Protein AF-A0A2Z7AK29-F1 (afdb_monomer)

Structure (mmCIF, N/CA/C/O backbone):
data_AF-A0A2Z7AK29-F1
#
_entry.id   AF-A0A2Z7AK29-F1
#
loop_
_atom_site.group_PDB
_atom_site.id
_atom_site.type_symbol
_atom_site.label_atom_id
_atom_site.label_alt_id
_atom_site.label_comp_id
_atom_site.label_asym_id
_atom_site.label_entity_id
_atom_site.label_seq_id
_atom_site.pdbx_PDB_ins_code
_atom_site.Cartn_x
_atom_site.Cartn_y
_atom_site.Cartn_z
_atom_site.occupancy
_atom_site.B_iso_or_equiv
_atom_site.auth_seq_id
_atom_site.auth_comp_id
_atom_site.auth_asym_id
_atom_site.auth_atom_id
_atom_site.pdbx_PDB_model_num
ATOM 1 N N . MET A 1 1 ? 23.022 10.571 -33.541 1.00 49.31 1 MET A N 1
ATOM 2 C CA . MET A 1 1 ? 22.074 11.156 -32.563 1.00 49.31 1 MET A CA 1
ATOM 3 C C . MET A 1 1 ? 21.050 10.085 -32.214 1.00 49.31 1 MET A C 1
ATOM 5 O O . MET A 1 1 ? 20.318 9.684 -33.104 1.00 49.31 1 MET A O 1
ATOM 9 N N . SER A 1 2 ? 21.054 9.554 -30.987 1.00 67.62 2 SER A N 1
ATOM 10 C CA . SER A 1 2 ? 20.175 8.434 -30.602 1.00 67.62 2 SER A CA 1
ATOM 11 C C . SER A 1 2 ? 18.800 8.924 -30.128 1.00 67.62 2 SER A C 1
ATOM 13 O O . SER A 1 2 ? 18.728 9.858 -29.329 1.00 67.62 2 SER A O 1
ATOM 15 N N . LEU A 1 3 ? 17.727 8.274 -30.596 1.00 61.44 3 LEU A N 1
ATOM 16 C CA . LEU A 1 3 ? 16.334 8.448 -30.140 1.00 61.44 3 LEU A CA 1
ATOM 17 C C . LEU A 1 3 ? 16.135 8.074 -28.659 1.00 61.44 3 LEU A C 1
ATOM 19 O O . LEU A 1 3 ? 15.159 8.495 -28.044 1.00 61.44 3 LEU A O 1
ATOM 23 N N . LEU A 1 4 ? 17.093 7.355 -28.065 1.00 58.56 4 LEU A N 1
ATOM 24 C CA . LEU A 1 4 ? 17.068 6.908 -26.669 1.00 58.56 4 LEU A CA 1
ATOM 25 C C . LEU A 1 4 ? 17.066 8.065 -25.651 1.00 58.56 4 LEU A C 1
ATOM 27 O O . LEU A 1 4 ? 16.680 7.868 -24.508 1.00 58.56 4 LEU A O 1
ATOM 31 N N . LYS A 1 5 ? 17.462 9.281 -26.062 1.00 64.69 5 LYS A N 1
ATOM 32 C CA . LYS A 1 5 ? 17.405 10.489 -25.216 1.00 64.69 5 LYS A CA 1
ATOM 33 C C . LYS A 1 5 ? 16.007 11.115 -25.110 1.00 64.69 5 LYS A C 1
ATOM 35 O O . LYS A 1 5 ? 15.801 11.990 -24.280 1.00 64.69 5 LYS A O 1
ATOM 40 N N . PHE A 1 6 ? 15.091 10.726 -25.999 1.00 61.69 6 PHE A N 1
ATOM 41 C CA . PHE A 1 6 ? 13.717 11.240 -26.061 1.00 61.69 6 PHE A CA 1
ATOM 42 C C . PHE A 1 6 ? 12.681 10.219 -25.595 1.00 61.69 6 PHE A C 1
ATOM 44 O O . PHE A 1 6 ? 11.552 10.594 -25.300 1.00 61.69 6 PHE A O 1
ATOM 51 N N . ALA A 1 7 ? 13.063 8.945 -25.517 1.00 60.56 7 ALA A N 1
ATOM 52 C CA . ALA A 1 7 ? 12.300 7.929 -24.820 1.00 60.56 7 ALA A CA 1
ATOM 53 C C . ALA A 1 7 ? 12.860 7.839 -23.391 1.00 60.56 7 ALA A C 1
ATOM 55 O O . ALA A 1 7 ? 13.847 7.121 -23.190 1.00 60.56 7 ALA A O 1
ATOM 56 N N . PRO A 1 8 ? 12.294 8.561 -22.393 1.00 61.53 8 PRO A N 1
ATOM 57 C CA . PRO A 1 8 ? 12.553 8.194 -21.006 1.00 61.53 8 PRO A CA 1
ATOM 58 C C . PRO A 1 8 ? 12.260 6.703 -20.904 1.00 61.53 8 PRO A C 1
ATOM 60 O O . PRO A 1 8 ? 11.335 6.220 -21.555 1.00 61.53 8 PRO A O 1
ATOM 63 N N . HIS A 1 9 ? 13.105 5.971 -20.194 1.00 58.22 9 HIS A N 1
ATOM 64 C CA . HIS A 1 9 ? 13.073 4.517 -20.121 1.00 58.22 9 HIS A CA 1
ATOM 65 C C . HIS A 1 9 ? 11.764 4.046 -19.458 1.00 58.22 9 HIS A C 1
ATOM 67 O O . HIS A 1 9 ? 11.741 3.656 -18.301 1.00 58.22 9 HIS A O 1
ATOM 73 N N . VAL A 1 10 ? 10.644 4.118 -20.174 1.00 58.97 10 VAL A N 1
ATOM 74 C CA . VAL A 1 10 ? 9.319 3.682 -19.735 1.00 58.97 10 VAL A CA 1
ATOM 75 C C . VAL A 1 10 ? 9.107 2.285 -20.299 1.00 58.97 10 VAL A C 1
ATOM 77 O O . VAL A 1 10 ? 8.198 1.993 -21.063 1.00 58.97 10 VAL A O 1
ATOM 80 N N . ALA A 1 11 ? 10.027 1.406 -19.930 1.00 60.41 11 ALA A N 1
ATOM 81 C CA . ALA A 1 11 ? 9.681 0.034 -19.623 1.00 60.41 11 ALA A CA 1
ATOM 82 C C . ALA A 1 11 ? 9.907 -0.081 -18.113 1.00 60.41 11 ALA A C 1
ATOM 84 O O . ALA A 1 11 ? 10.896 -0.653 -17.665 1.00 60.41 11 ALA A O 1
ATOM 85 N N . ILE A 1 12 ? 9.065 0.603 -17.329 1.00 69.62 12 ILE A N 1
ATOM 86 C CA . ILE A 1 12 ? 9.054 0.396 -15.883 1.00 69.62 12 ILE A CA 1
ATOM 87 C C . ILE A 1 12 ? 8.556 -1.036 -15.703 1.00 69.62 12 ILE A C 1
ATOM 89 O O . ILE A 1 12 ? 7.441 -1.356 -16.112 1.00 69.62 12 ILE A O 1
ATOM 93 N N . SER A 1 13 ? 9.417 -1.907 -15.178 1.00 84.44 13 SER A N 1
ATOM 94 C CA . SER A 1 13 ? 9.027 -3.268 -14.821 1.00 84.44 13 SER A CA 1
ATOM 95 C C . SER A 1 13 ? 7.852 -3.221 -13.854 1.00 84.44 13 SER A C 1
ATOM 97 O O . SER A 1 13 ? 7.754 -2.310 -13.034 1.00 84.44 13 SER A O 1
ATOM 99 N N . ASP A 1 14 ? 6.984 -4.222 -13.918 1.00 86.69 14 ASP A N 1
ATOM 100 C CA . ASP A 1 14 ? 5.768 -4.245 -13.108 1.00 86.69 14 ASP A CA 1
ATOM 101 C C . ASP A 1 14 ? 6.065 -4.174 -11.593 1.00 86.69 14 ASP A C 1
ATOM 103 O O . ASP A 1 14 ? 5.355 -3.481 -10.868 1.00 86.69 14 ASP A O 1
ATOM 107 N N . GLU A 1 15 ? 7.189 -4.752 -11.145 1.00 87.06 15 GLU A N 1
ATOM 108 C CA . GLU A 1 15 ? 7.740 -4.574 -9.789 1.00 87.06 15 GLU A CA 1
ATOM 109 C C . GLU A 1 15 ? 8.054 -3.109 -9.465 1.00 87.06 15 GLU A C 1
ATOM 111 O O . GLU A 1 15 ? 7.585 -2.580 -8.466 1.00 87.06 15 GLU A O 1
ATOM 116 N N . ALA A 1 16 ? 8.808 -2.415 -10.322 1.00 87.69 16 ALA A N 1
ATOM 117 C CA . ALA A 1 16 ? 9.168 -1.015 -10.093 1.00 87.69 16 ALA A CA 1
ATOM 118 C C . ALA A 1 16 ? 7.932 -0.096 -10.109 1.00 87.69 16 ALA A C 1
ATOM 120 O O . ALA A 1 16 ? 7.871 0.888 -9.370 1.00 87.69 16 ALA A O 1
ATOM 121 N N . GLN A 1 17 ? 6.923 -0.436 -10.918 1.00 89.19 17 GLN A N 1
ATOM 122 C CA . GLN A 1 17 ? 5.639 0.259 -10.933 1.00 89.19 17 GLN A CA 1
ATOM 123 C C . GLN A 1 17 ? 4.838 -0.017 -9.652 1.00 89.19 17 GLN A C 1
ATOM 125 O O . GLN A 1 17 ? 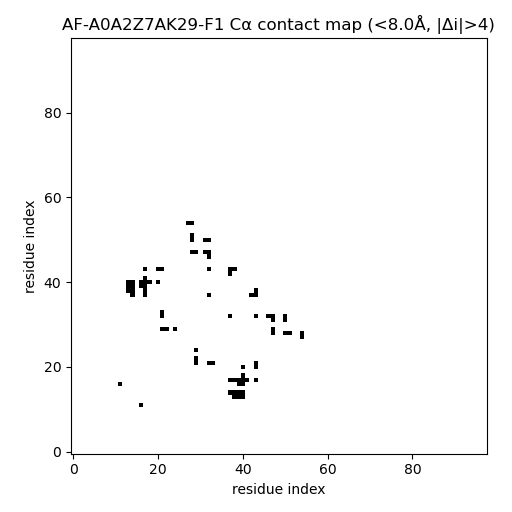4.223 0.902 -9.106 1.00 89.19 17 GLN A O 1
ATOM 130 N N . ALA A 1 18 ? 4.856 -1.256 -9.154 1.00 91.19 18 ALA A N 1
ATOM 131 C CA . ALA A 1 18 ? 4.252 -1.625 -7.879 1.00 91.19 18 ALA A CA 1
ATOM 132 C C . ALA A 1 18 ? 4.909 -0.864 -6.724 1.00 91.19 18 ALA A C 1
ATOM 134 O O . ALA A 1 18 ? 4.204 -0.240 -5.935 1.00 91.19 18 ALA A O 1
ATOM 135 N N . ASP A 1 19 ? 6.240 -0.835 -6.674 1.00 90.56 19 ASP A N 1
ATOM 136 C CA . ASP A 1 19 ? 7.010 -0.103 -5.671 1.00 90.56 19 ASP A CA 1
ATOM 137 C C . ASP A 1 19 ? 6.669 1.389 -5.686 1.00 90.56 19 ASP A C 1
ATOM 139 O O . ASP A 1 19 ? 6.341 1.971 -4.651 1.00 90.56 19 ASP A O 1
ATOM 143 N N . GLN A 1 20 ? 6.672 2.025 -6.860 1.00 90.62 20 GLN A N 1
ATOM 144 C CA . GLN A 1 20 ? 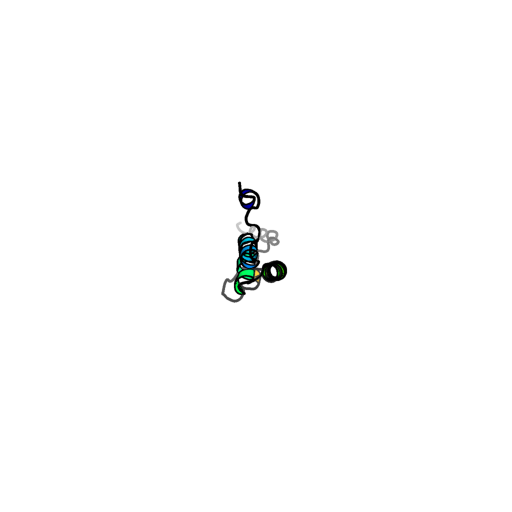6.325 3.442 -6.973 1.00 90.62 20 GLN A CA 1
ATOM 145 C C . GLN A 1 20 ? 4.887 3.721 -6.514 1.00 90.62 20 GLN A C 1
ATOM 147 O O . GLN A 1 20 ? 4.645 4.704 -5.812 1.00 90.62 20 GLN A O 1
ATOM 152 N N . PHE A 1 21 ? 3.940 2.856 -6.884 1.00 92.69 21 PHE A N 1
ATOM 153 C CA . PHE A 1 21 ? 2.551 2.961 -6.447 1.00 92.69 21 PHE A CA 1
ATOM 154 C C . PHE A 1 21 ? 2.431 2.853 -4.928 1.00 92.69 21 PHE A C 1
ATOM 156 O O . PHE A 1 21 ? 1.810 3.709 -4.303 1.00 92.69 21 PHE A O 1
ATOM 163 N N . ILE A 1 22 ? 3.057 1.835 -4.338 1.00 92.75 22 ILE A N 1
ATOM 164 C CA . ILE A 1 22 ? 3.016 1.563 -2.901 1.00 92.75 22 ILE A CA 1
ATOM 165 C C . ILE A 1 22 ? 3.610 2.731 -2.125 1.00 92.75 22 ILE A C 1
ATOM 167 O O . ILE A 1 22 ? 2.971 3.208 -1.194 1.00 92.75 22 ILE A O 1
ATOM 171 N N . ASN A 1 23 ? 4.766 3.250 -2.544 1.00 92.44 23 ASN A N 1
ATOM 172 C CA . ASN A 1 23 ? 5.412 4.405 -1.913 1.00 92.44 23 ASN A CA 1
ATOM 173 C C 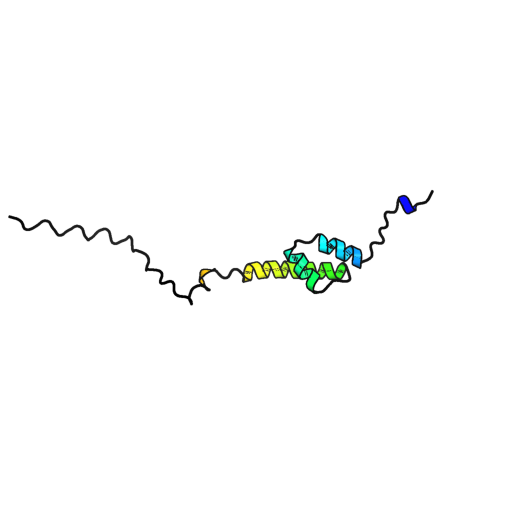. ASN A 1 23 ? 4.567 5.693 -1.982 1.00 92.44 23 ASN A C 1
ATOM 175 O O . ASN A 1 23 ? 4.775 6.602 -1.181 1.00 92.44 23 ASN A O 1
ATOM 179 N N . GLY A 1 24 ? 3.608 5.777 -2.911 1.00 92.75 24 GLY A N 1
ATOM 180 C CA . GLY A 1 24 ? 2.643 6.876 -3.007 1.00 92.75 24 GLY A CA 1
ATOM 181 C C . GLY A 1 24 ? 1.375 6.701 -2.161 1.00 92.75 24 GLY A C 1
ATOM 182 O O . GLY A 1 24 ? 0.555 7.619 -2.110 1.00 92.75 24 GLY A O 1
ATOM 183 N N . LEU A 1 25 ? 1.174 5.547 -1.515 1.00 92.25 25 LEU A N 1
ATOM 184 C CA . LEU A 1 25 ? 0.000 5.295 -0.676 1.00 92.25 25 LEU A CA 1
ATOM 185 C C . LEU A 1 25 ? 0.106 6.000 0.681 1.00 92.25 25 LEU A C 1
ATOM 187 O O . LEU A 1 25 ? 1.185 6.237 1.217 1.00 92.25 25 LEU A O 1
ATOM 191 N N . ASN A 1 26 ? -1.052 6.269 1.287 1.00 91.56 26 ASN A N 1
ATOM 192 C CA . ASN A 1 26 ? -1.128 6.682 2.687 1.00 91.56 26 ASN A CA 1
ATOM 193 C C . ASN A 1 26 ? -0.425 5.638 3.592 1.00 91.56 26 ASN A C 1
ATOM 195 O O . ASN A 1 26 ? -0.638 4.447 3.366 1.00 91.56 26 ASN A O 1
ATOM 199 N N . PRO A 1 27 ? 0.341 6.034 4.629 1.00 91.00 27 PRO A N 1
ATOM 200 C CA . PRO A 1 27 ? 1.080 5.119 5.513 1.00 91.00 27 PRO A CA 1
ATOM 201 C C . PRO A 1 27 ? 0.244 3.984 6.134 1.00 91.00 27 PRO A C 1
ATOM 203 O O . PRO A 1 27 ? 0.730 2.851 6.242 1.00 91.00 27 PRO A O 1
ATOM 206 N N . ASP A 1 28 ? -1.018 4.248 6.495 1.00 89.62 28 ASP A N 1
ATOM 207 C CA . ASP A 1 28 ? -1.918 3.224 7.049 1.00 89.62 28 ASP A CA 1
ATOM 208 C C . ASP A 1 28 ? -2.208 2.125 6.004 1.00 89.62 28 ASP A C 1
ATOM 210 O O . ASP A 1 28 ? -2.189 0.930 6.302 1.00 89.62 28 ASP A O 1
ATOM 214 N N . VAL A 1 29 ? -2.422 2.520 4.745 1.00 91.94 29 VAL A N 1
ATOM 215 C CA . VAL A 1 29 ? -2.704 1.607 3.625 1.00 91.94 29 VAL A CA 1
ATOM 216 C C . VAL A 1 29 ? -1.415 0.970 3.098 1.00 91.94 29 VAL A C 1
ATOM 218 O O . VAL A 1 29 ? -1.402 -0.222 2.800 1.00 91.94 29 VAL A O 1
ATOM 221 N N . PHE A 1 30 ? -0.312 1.722 3.053 1.00 92.44 30 PHE A N 1
ATOM 222 C CA . PHE A 1 30 ? 1.032 1.251 2.712 1.00 92.44 30 PHE A CA 1
ATOM 223 C C . PHE A 1 30 ? 1.406 0.028 3.546 1.00 92.44 30 PHE A C 1
ATOM 225 O O . PHE A 1 30 ? 1.807 -0.997 2.996 1.00 92.44 30 PHE A O 1
ATOM 232 N N . THR A 1 31 ? 1.238 0.106 4.867 1.00 91.38 31 THR A N 1
ATOM 233 C CA . THR A 1 31 ? 1.626 -0.973 5.787 1.00 91.38 31 THR A CA 1
ATOM 234 C C . THR A 1 31 ? 0.832 -2.247 5.504 1.00 91.38 31 THR A C 1
ATOM 236 O O . THR A 1 31 ? 1.396 -3.343 5.446 1.00 91.38 31 THR A O 1
ATOM 239 N N . LEU A 1 32 ? -0.469 -2.093 5.247 1.00 90.44 32 LEU A N 1
ATOM 240 C CA . LEU A 1 32 ? -1.374 -3.193 4.923 1.00 90.44 32 LEU A CA 1
ATOM 241 C C . LEU A 1 32 ? -1.055 -3.824 3.565 1.00 90.44 32 LEU A C 1
ATOM 243 O O . LEU A 1 32 ? -1.087 -5.047 3.432 1.00 90.44 32 LEU A O 1
ATOM 247 N N . VAL A 1 33 ? -0.717 -3.021 2.555 1.00 92.81 33 VAL A N 1
ATOM 248 C CA . VAL A 1 33 ? -0.367 -3.510 1.213 1.00 92.81 33 VAL A CA 1
ATOM 249 C C . VAL A 1 33 ? 1.021 -4.155 1.189 1.00 92.81 33 VAL A C 1
ATOM 251 O O . VAL A 1 33 ? 1.190 -5.157 0.494 1.00 92.81 33 VAL A O 1
ATOM 254 N N . ASN A 1 34 ? 1.971 -3.700 2.010 1.00 88.50 34 ASN A N 1
ATOM 255 C CA . ASN A 1 34 ? 3.325 -4.263 2.082 1.00 88.50 34 ASN A CA 1
ATOM 256 C C . ASN A 1 34 ? 3.425 -5.612 2.799 1.00 88.50 34 ASN A C 1
ATOM 258 O O . ASN A 1 34 ? 4.350 -6.374 2.528 1.00 88.50 34 ASN A O 1
ATOM 262 N N . THR A 1 35 ? 2.477 -5.962 3.675 1.00 85.00 35 THR A N 1
ATOM 263 C CA . THR A 1 35 ? 2.559 -7.203 4.478 1.00 85.00 35 THR A CA 1
ATOM 264 C C . THR A 1 35 ? 2.652 -8.486 3.635 1.00 85.00 35 THR A C 1
ATOM 266 O O . THR A 1 35 ? 3.087 -9.520 4.120 1.00 85.00 35 THR A O 1
ATOM 269 N N . GLY A 1 36 ? 2.218 -8.436 2.378 1.00 78.62 36 GLY A N 1
ATOM 270 C CA . GLY A 1 36 ? 2.215 -9.546 1.428 1.00 78.62 36 GLY A CA 1
ATOM 271 C C . GLY A 1 36 ? 3.118 -9.311 0.223 1.00 78.62 36 GLY A C 1
ATOM 272 O O . GLY A 1 36 ? 2.886 -9.975 -0.778 1.00 78.62 36 GLY A O 1
ATOM 273 N N . ARG A 1 37 ? 4.058 -8.351 0.323 1.00 83.56 37 ARG A N 1
ATOM 274 C CA . ARG A 1 37 ? 5.100 -8.002 -0.663 1.00 83.56 37 ARG A CA 1
ATO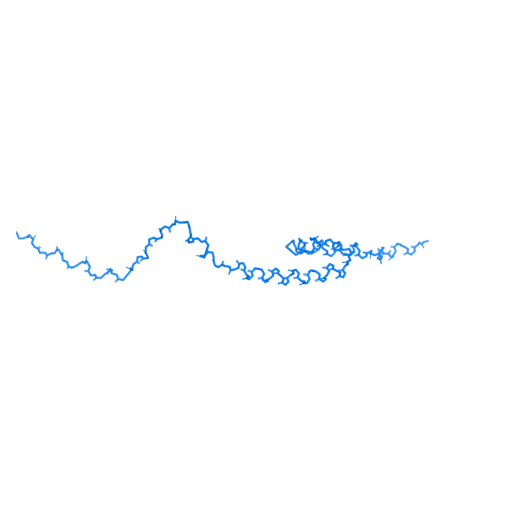M 275 C C . ARG A 1 37 ? 4.647 -8.195 -2.114 1.00 83.56 37 ARG A C 1
ATOM 277 O O . ARG A 1 37 ? 4.962 -9.212 -2.716 1.00 83.56 37 ARG A O 1
ATOM 284 N N . PRO A 1 38 ? 3.848 -7.268 -2.653 1.00 86.31 38 PRO A N 1
ATOM 285 C CA . PRO A 1 38 ? 3.302 -7.443 -3.984 1.00 86.31 38 PRO A CA 1
ATOM 286 C C . PRO A 1 38 ? 4.388 -7.346 -5.063 1.00 86.31 38 PRO A C 1
ATOM 288 O O . PRO A 1 38 ? 4.997 -6.297 -5.231 1.00 86.31 38 PRO A O 1
ATOM 291 N N . ASP A 1 39 ? 4.564 -8.421 -5.829 1.00 88.25 39 ASP A N 1
ATOM 292 C CA . ASP A 1 39 ? 5.528 -8.478 -6.941 1.00 88.25 39 ASP A CA 1
ATOM 293 C C . ASP A 1 39 ? 5.003 -7.791 -8.216 1.00 88.25 39 ASP A C 1
ATOM 295 O O . ASP A 1 39 ? 5.730 -7.613 -9.188 1.00 88.25 39 ASP A O 1
ATOM 299 N N . THR A 1 40 ? 3.711 -7.434 -8.239 1.00 90.81 40 THR A N 1
ATOM 300 C CA . THR A 1 40 ? 3.058 -6.828 -9.404 1.00 90.81 40 THR A CA 1
ATOM 301 C C . THR A 1 40 ? 2.175 -5.639 -9.050 1.00 90.81 40 THR A C 1
ATOM 303 O O . THR A 1 40 ? 1.531 -5.607 -7.994 1.00 90.81 40 THR A O 1
ATOM 306 N N . PHE A 1 41 ? 2.075 -4.672 -9.963 1.00 90.69 41 PHE A N 1
ATOM 307 C CA . PHE A 1 41 ? 1.252 -3.478 -9.798 1.00 90.69 41 PHE A CA 1
ATOM 308 C C . PHE A 1 41 ? -0.228 -3.842 -9.678 1.00 90.69 41 PHE A C 1
ATOM 310 O O . PHE A 1 41 ? -0.927 -3.332 -8.803 1.00 90.69 41 PHE A O 1
ATOM 317 N N . ALA A 1 42 ? -0.716 -4.764 -10.512 1.00 92.75 42 ALA A N 1
ATOM 318 C CA . ALA A 1 42 ? -2.108 -5.211 -10.463 1.00 92.75 42 ALA A CA 1
ATOM 319 C C . ALA A 1 42 ? -2.461 -5.842 -9.106 1.00 92.75 42 ALA A C 1
ATOM 321 O O . ALA A 1 42 ? -3.541 -5.598 -8.556 1.00 92.75 42 ALA A O 1
ATOM 322 N N . TYR A 1 43 ? -1.539 -6.623 -8.542 1.00 92.00 43 TYR A N 1
ATOM 323 C CA . TYR A 1 43 ? -1.719 -7.227 -7.230 1.00 92.00 43 TYR A CA 1
ATOM 324 C C . TYR A 1 43 ? -1.664 -6.178 -6.110 1.00 92.00 43 TYR A C 1
ATOM 326 O O . TYR A 1 43 ? -2.556 -6.163 -5.257 1.00 92.00 43 TYR A O 1
ATOM 334 N N . ALA A 1 44 ? -0.705 -5.244 -6.153 1.00 93.31 44 ALA A N 1
ATOM 335 C CA . ALA A 1 44 ? -0.634 -4.115 -5.223 1.00 93.31 44 ALA A CA 1
ATOM 336 C C . ALA A 1 44 ? -1.922 -3.272 -5.248 1.00 93.31 44 ALA A C 1
ATOM 338 O O . ALA A 1 44 ? -2.475 -2.953 -4.195 1.00 93.31 44 ALA A O 1
ATOM 339 N N . LEU A 1 45 ? -2.450 -2.978 -6.441 1.00 93.81 45 LEU A N 1
ATOM 340 C CA . LEU A 1 45 ? -3.675 -2.203 -6.635 1.00 93.81 45 LEU A CA 1
ATOM 341 C C . LEU A 1 45 ? -4.907 -2.921 -6.071 1.00 93.81 45 LEU A C 1
ATOM 343 O O . LEU A 1 45 ? -5.702 -2.318 -5.348 1.00 93.81 45 LEU A O 1
ATOM 347 N N . ASN A 1 46 ? -5.076 -4.213 -6.369 1.00 93.38 46 ASN A N 1
ATOM 348 C CA . ASN A 1 46 ? -6.199 -4.988 -5.839 1.00 93.38 46 ASN A CA 1
ATOM 349 C C . ASN A 1 46 ? -6.155 -5.049 -4.303 1.00 93.38 46 ASN A C 1
ATOM 351 O O . ASN A 1 46 ? -7.168 -4.866 -3.624 1.00 93.38 46 ASN A O 1
ATOM 355 N N . ARG A 1 47 ? -4.954 -5.228 -3.747 1.00 92.19 47 ARG A N 1
ATOM 356 C CA . ARG A 1 47 ? -4.738 -5.264 -2.302 1.00 92.19 47 ARG A CA 1
ATOM 357 C C . ARG A 1 47 ? -5.007 -3.912 -1.647 1.00 92.19 47 ARG A C 1
ATOM 359 O O . ARG A 1 47 ? -5.655 -3.883 -0.606 1.00 92.19 47 ARG A O 1
ATOM 366 N N . ALA A 1 48 ? -4.592 -2.810 -2.272 1.00 93.75 48 ALA A N 1
ATOM 367 C CA . ALA A 1 48 ? -4.867 -1.456 -1.793 1.00 93.75 48 ALA A CA 1
ATOM 368 C C . ALA A 1 48 ? -6.373 -1.185 -1.686 1.00 93.75 48 ALA A C 1
ATOM 370 O O . ALA A 1 48 ? -6.838 -0.717 -0.648 1.00 93.75 48 ALA A O 1
ATOM 371 N N . LYS A 1 49 ? -7.154 -1.584 -2.700 1.00 91.88 49 LYS A N 1
ATOM 372 C CA . LYS A 1 49 ? -8.622 -1.466 -2.673 1.00 91.88 49 LYS A CA 1
ATOM 373 C C . LYS A 1 49 ? -9.249 -2.227 -1.501 1.00 91.88 49 LYS A C 1
ATOM 375 O O . LYS A 1 49 ? -10.164 -1.723 -0.852 1.00 91.88 49 LYS A O 1
ATOM 380 N N . GLY A 1 50 ? -8.770 -3.442 -1.231 1.00 89.94 50 GLY A N 1
ATOM 381 C CA . GLY A 1 50 ? -9.227 -4.236 -0.088 1.00 89.94 50 GLY A CA 1
ATOM 382 C C . GLY A 1 50 ? -8.806 -3.639 1.258 1.00 89.94 50 GLY A C 1
ATOM 383 O O . GLY A 1 50 ? -9.608 -3.592 2.190 1.00 89.94 50 GLY A O 1
ATOM 384 N N . ALA A 1 51 ? -7.569 -3.146 1.349 1.00 91.19 51 ALA A N 1
ATOM 385 C CA . ALA A 1 51 ? -7.000 -2.558 2.556 1.00 91.19 51 ALA A CA 1
ATOM 386 C C . ALA A 1 51 ? -7.718 -1.267 2.971 1.00 91.19 51 ALA A C 1
ATOM 388 O O . ALA A 1 51 ? -8.053 -1.121 4.143 1.00 91.19 51 ALA A O 1
ATOM 389 N N . GLU A 1 52 ? -8.027 -0.369 2.032 1.00 89.56 52 GLU A N 1
ATOM 390 C CA . GLU A 1 52 ? -8.791 0.852 2.327 1.00 89.56 52 GLU A CA 1
ATOM 391 C C . GLU A 1 52 ? -10.190 0.533 2.866 1.00 89.56 52 GLU A C 1
ATOM 393 O O . GLU A 1 52 ? -10.607 1.055 3.903 1.00 89.56 52 GLU A O 1
ATOM 398 N N . ALA A 1 53 ? -10.906 -0.384 2.207 1.00 86.75 53 ALA A N 1
ATOM 399 C CA . ALA A 1 53 ? -12.224 -0.817 2.658 1.00 86.75 53 ALA A CA 1
ATOM 400 C C . ALA A 1 53 ? -12.168 -1.463 4.055 1.00 86.75 53 ALA A C 1
ATOM 402 O O . ALA A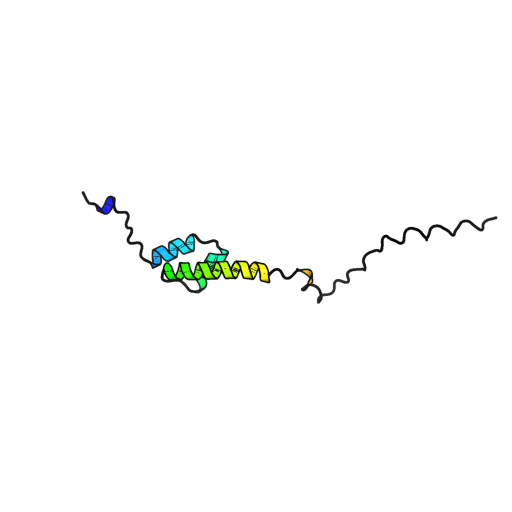 1 53 ? -13.061 -1.241 4.880 1.00 86.75 53 ALA A O 1
ATOM 403 N N . GLY A 1 54 ? -11.112 -2.234 4.334 1.00 85.25 54 GLY A N 1
ATOM 404 C CA . GLY A 1 54 ? -10.834 -2.820 5.643 1.00 85.25 54 GLY A CA 1
ATOM 405 C C . GLY A 1 54 ? -10.544 -1.767 6.712 1.00 85.25 54 GLY A C 1
ATOM 406 O O . GLY A 1 54 ? -11.133 -1.824 7.787 1.00 85.25 54 GLY A O 1
ATOM 407 N N . LEU A 1 55 ? -9.721 -0.764 6.404 1.00 86.56 55 LEU A N 1
ATOM 408 C CA . LEU A 1 55 ? -9.356 0.317 7.319 1.00 86.56 55 LEU A CA 1
ATOM 409 C C . LEU A 1 55 ? -10.567 1.184 7.690 1.00 86.56 55 LEU A C 1
ATOM 411 O O . LEU A 1 55 ? -10.764 1.508 8.859 1.00 86.56 55 LEU A O 1
ATOM 415 N N . LEU A 1 56 ? -11.422 1.525 6.722 1.00 83.50 56 LEU A N 1
ATOM 416 C CA . LEU A 1 56 ? -12.651 2.286 6.976 1.00 83.50 56 LEU A CA 1
ATOM 417 C C . LEU A 1 56 ? -13.639 1.503 7.847 1.00 83.50 56 LEU A C 1
ATOM 419 O O . LEU A 1 56 ? -14.290 2.073 8.727 1.00 83.50 56 LEU A O 1
ATOM 423 N N . ARG A 1 57 ? -13.744 0.188 7.619 1.00 83.62 57 ARG A N 1
ATOM 424 C CA . ARG A 1 57 ? -14.537 -0.711 8.466 1.00 83.62 57 ARG A CA 1
ATOM 425 C C . ARG A 1 57 ? -13.933 -0.838 9.858 1.00 83.62 57 ARG A C 1
ATOM 427 O O . ARG A 1 57 ? -14.686 -0.772 10.821 1.00 83.62 57 ARG A O 1
ATOM 434 N N . GLN A 1 58 ? -12.611 -0.946 9.967 1.00 80.50 58 GLN A N 1
ATOM 435 C CA . GLN A 1 58 ? -11.906 -1.020 11.240 1.00 80.50 58 GLN A CA 1
ATOM 436 C C . GLN A 1 58 ? -12.069 0.269 12.035 1.00 80.50 58 GLN A C 1
ATOM 438 O O . GLN A 1 58 ? -12.447 0.201 13.191 1.00 80.50 58 GLN A O 1
ATOM 443 N N . ARG A 1 59 ? -11.879 1.453 11.442 1.00 75.25 59 ARG A N 1
ATOM 444 C CA . ARG A 1 59 ? -12.121 2.722 12.152 1.00 75.25 59 ARG A CA 1
ATOM 445 C C . ARG A 1 59 ? -13.557 2.829 12.668 1.00 75.25 59 ARG A C 1
ATOM 447 O O . ARG A 1 59 ? -13.776 3.395 13.731 1.00 75.25 59 ARG A O 1
ATOM 454 N N . ARG A 1 60 ? -14.526 2.240 11.961 1.00 66.94 60 ARG A N 1
ATOM 455 C CA . ARG A 1 60 ? -15.914 2.122 12.435 1.00 66.94 60 ARG A CA 1
ATOM 456 C C . ARG A 1 60 ? -16.120 1.035 13.490 1.00 66.94 60 ARG A C 1
ATOM 458 O O . ARG A 1 60 ? -16.927 1.243 14.382 1.00 66.94 60 ARG A O 1
ATOM 465 N N . SER A 1 61 ? -15.401 -0.085 13.435 1.00 63.69 61 SER A N 1
ATOM 466 C CA . SER A 1 61 ? -15.489 -1.150 14.447 1.00 63.69 61 SER A CA 1
ATOM 467 C C . SER A 1 61 ? -14.690 -0.845 15.716 1.00 63.69 61 SER A C 1
ATOM 469 O O . SER A 1 61 ? -14.977 -1.387 16.774 1.00 63.69 61 SER A O 1
ATOM 471 N N . GLN A 1 62 ? -13.669 0.001 15.605 1.00 61.12 62 GLN A N 1
ATOM 472 C CA . GLN A 1 62 ? -12.829 0.490 16.695 1.00 61.12 62 GLN A CA 1
ATOM 473 C C . GLN A 1 62 ? -13.489 1.666 17.421 1.00 61.12 62 GLN A C 1
ATOM 475 O O . GLN A 1 62 ? -13.035 2.056 18.492 1.00 61.12 62 GLN A O 1
ATOM 480 N N . PHE A 1 63 ? -14.615 2.158 16.891 1.00 52.69 63 PHE A N 1
ATOM 481 C CA . PHE A 1 63 ? -15.594 2.961 17.614 1.00 52.69 63 PHE A CA 1
ATOM 482 C C . PHE A 1 63 ? -16.381 2.076 18.599 1.00 52.69 63 PHE A C 1
ATOM 484 O O . PHE A 1 63 ? -17.599 1.941 18.539 1.00 52.69 63 PHE A O 1
ATOM 491 N N . VAL A 1 64 ? -15.656 1.432 19.512 1.00 57.44 64 VAL A N 1
ATOM 492 C CA . VAL A 1 64 ? -16.198 1.087 20.822 1.00 57.44 64 VAL A CA 1
ATOM 493 C C . VAL A 1 64 ? -16.186 2.403 21.598 1.00 57.44 64 VAL A C 1
ATOM 495 O O . VAL A 1 64 ? -15.117 3.014 21.681 1.00 57.44 64 VAL A O 1
ATOM 498 N N . PRO A 1 65 ? -17.324 2.888 22.132 1.00 49.25 65 PRO A N 1
ATOM 499 C CA . PRO A 1 65 ? -17.292 4.010 23.056 1.00 49.25 65 PRO A CA 1
ATOM 500 C C . PRO A 1 65 ? -16.275 3.676 24.155 1.00 49.25 65 PRO A C 1
ATOM 502 O O . PRO A 1 65 ? -16.357 2.578 24.719 1.00 49.25 65 PRO A O 1
ATOM 505 N N . PRO A 1 66 ? -15.307 4.558 24.458 1.00 53.41 66 PRO A N 1
ATOM 506 C CA . PRO A 1 66 ? -14.316 4.307 25.505 1.00 53.41 66 PRO A CA 1
ATOM 507 C C . PRO A 1 66 ? -14.946 3.990 26.879 1.00 53.41 66 PRO A C 1
ATOM 509 O O . PRO A 1 66 ? -14.273 3.424 27.734 1.00 53.41 66 PRO A O 1
ATOM 512 N N . ASP A 1 67 ? -16.246 4.233 27.059 1.00 50.62 67 ASP A N 1
ATOM 513 C CA . ASP A 1 67 ? -17.029 3.866 28.243 1.00 50.62 67 ASP A CA 1
ATOM 514 C C . ASP A 1 67 ? -17.235 2.361 28.495 1.00 50.62 67 ASP A C 1
ATOM 516 O O . ASP A 1 67 ? -17.630 1.989 29.594 1.00 50.62 67 ASP A O 1
ATOM 520 N N . ALA A 1 68 ? -16.964 1.456 27.546 1.00 51.47 68 ALA A N 1
ATOM 521 C CA . ALA A 1 68 ? -17.219 0.018 27.761 1.00 51.47 68 ALA A CA 1
ATOM 522 C C . ALA A 1 68 ? -15.983 -0.806 28.175 1.00 51.47 68 ALA A C 1
ATOM 524 O O . ALA A 1 68 ? -16.084 -2.019 28.372 1.00 51.47 68 ALA A O 1
ATOM 525 N N . ARG A 1 69 ? -14.797 -0.189 28.279 1.00 46.84 69 ARG A N 1
ATOM 526 C CA . ARG A 1 69 ? -13.548 -0.874 28.680 1.00 46.84 69 ARG A CA 1
ATOM 527 C C . ARG A 1 69 ? -12.905 -0.294 29.944 1.00 46.84 69 ARG A C 1
ATOM 529 O O . ARG A 1 69 ? -11.798 -0.694 30.279 1.00 46.84 69 ARG A O 1
ATOM 536 N N . ALA A 1 70 ? -13.609 0.585 30.658 1.00 45.94 70 ALA A N 1
ATOM 537 C CA . ALA A 1 70 ? -13.178 1.154 31.937 1.00 45.94 70 ALA A CA 1
ATOM 538 C C . ALA A 1 70 ? -14.036 0.693 33.135 1.00 45.94 70 ALA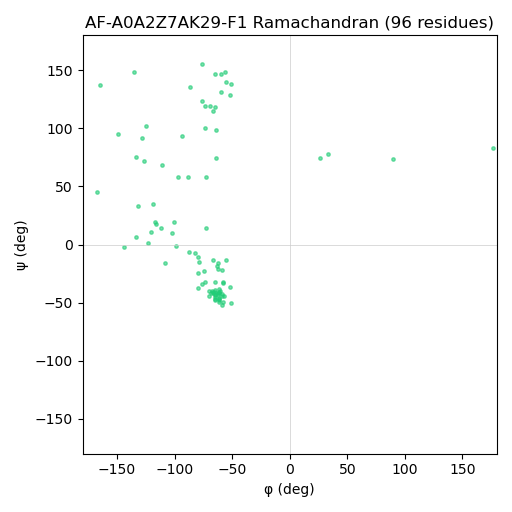 A C 1
ATOM 540 O O . ALA A 1 70 ? -13.954 1.276 34.206 1.00 45.94 70 ALA A O 1
ATOM 541 N N . SER A 1 71 ? -14.863 -0.350 32.991 1.00 48.56 71 SER A N 1
ATOM 542 C CA . SER A 1 71 ? -15.727 -0.837 34.085 1.00 48.56 71 SER A CA 1
ATOM 543 C C . SER A 1 71 ? -15.203 -2.079 34.815 1.00 48.56 71 SER A C 1
ATOM 545 O O . SER A 1 71 ? -15.986 -2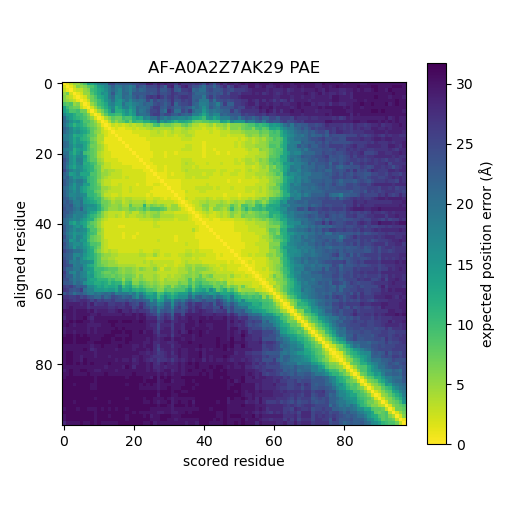.764 35.465 1.00 48.56 71 SER A O 1
ATOM 547 N N . GLN A 1 72 ? -13.907 -2.401 34.730 1.00 50.59 72 GLN A N 1
ATOM 548 C CA . GLN A 1 72 ? -13.331 -3.490 35.539 1.00 50.59 72 GLN A CA 1
ATOM 549 C C . GLN A 1 72 ? -12.151 -3.087 36.423 1.00 50.59 72 GLN A C 1
ATOM 551 O O . GLN A 1 72 ? -11.669 -3.935 37.161 1.00 50.59 72 GLN A O 1
ATOM 556 N N . GLU A 1 73 ? -11.742 -1.819 36.431 1.00 48.12 73 GLU A N 1
ATOM 557 C CA . GLU A 1 73 ? -10.765 -1.333 37.407 1.00 48.12 73 GLU A CA 1
ATOM 558 C C . GLU A 1 73 ? -11.329 -0.080 38.080 1.00 48.12 73 GLU A C 1
ATOM 560 O O . GLU A 1 73 ? -11.253 1.026 37.554 1.00 48.12 73 GLU A O 1
ATOM 565 N N . GLU A 1 74 ? -12.021 -0.317 39.194 1.00 50.75 74 GLU A N 1
ATOM 566 C CA . GLU A 1 74 ? -12.084 0.554 40.370 1.00 50.75 74 GLU A CA 1
ATOM 567 C C . GLU A 1 74 ? -11.836 2.058 40.136 1.00 50.75 74 GLU A C 1
ATOM 569 O O . GLU A 1 74 ? -10.832 2.623 40.549 1.00 50.75 74 GLU A O 1
ATOM 574 N N . PHE A 1 75 ? -12.808 2.752 39.551 1.00 47.56 75 PHE A N 1
ATOM 575 C CA . PHE A 1 75 ? -13.049 4.147 39.903 1.00 47.56 75 PHE A CA 1
ATOM 576 C C . PHE A 1 75 ? -14.508 4.259 40.314 1.00 47.56 75 PHE A C 1
ATOM 578 O O . PHE A 1 75 ? -15.415 4.240 39.485 1.00 47.56 75 PHE A O 1
ATOM 585 N N . GLN A 1 76 ? -14.738 4.316 41.627 1.00 56.59 76 GLN A N 1
ATOM 586 C CA . GLN A 1 76 ? -16.045 4.648 42.174 1.00 56.59 76 GLN A CA 1
ATOM 587 C C . GLN A 1 76 ? -16.388 6.082 41.768 1.00 56.59 76 GLN A C 1
ATOM 589 O O . GLN A 1 76 ? -15.915 7.045 42.367 1.00 56.59 76 GLN A O 1
ATOM 594 N N . ILE A 1 77 ? -17.185 6.220 40.714 1.00 55.28 77 ILE A N 1
ATOM 595 C CA . ILE A 1 77 ? -17.757 7.499 40.308 1.00 55.28 77 ILE A CA 1
ATOM 596 C C . ILE A 1 77 ? -18.866 7.818 41.329 1.00 55.28 77 ILE A C 1
ATOM 598 O O . ILE A 1 77 ? -19.796 7.014 41.455 1.00 55.28 77 ILE A O 1
ATOM 602 N N . PRO A 1 78 ? -18.794 8.927 42.095 1.00 55.69 78 PRO A N 1
ATOM 603 C CA . PRO A 1 78 ? -19.875 9.297 43.002 1.00 55.69 78 PRO A CA 1
ATOM 604 C C . PRO A 1 78 ? -21.142 9.622 42.193 1.00 55.69 78 PRO A C 1
ATOM 606 O O . PRO A 1 78 ? -21.037 10.132 41.073 1.00 55.69 78 PRO A O 1
ATOM 609 N N . PRO A 1 79 ? -22.341 9.324 42.726 1.00 59.84 79 PRO A N 1
ATOM 610 C CA . PRO A 1 79 ? -23.583 9.547 42.000 1.00 59.84 79 PRO A CA 1
ATOM 611 C C . PRO A 1 79 ? -23.752 11.035 41.644 1.00 59.84 79 PRO A C 1
ATOM 613 O O . PRO A 1 79 ? -23.317 11.902 42.410 1.00 59.84 79 PRO A O 1
ATOM 616 N N . PRO A 1 80 ? -24.374 11.344 40.491 1.00 49.84 80 PRO A N 1
ATOM 617 C CA . PRO A 1 80 ? -24.601 12.718 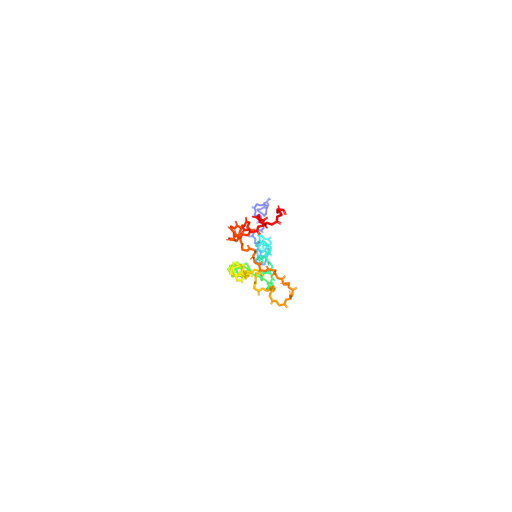40.070 1.00 49.84 80 PRO A CA 1
ATOM 618 C C . PRO A 1 80 ? -25.452 13.452 41.111 1.00 49.84 80 PRO A C 1
ATOM 620 O O . PRO A 1 80 ? -26.475 12.945 41.568 1.00 49.84 80 PRO A O 1
ATOM 623 N N . LEU A 1 81 ? -24.996 14.646 41.493 1.00 53.12 81 LEU A N 1
ATOM 624 C CA . LEU A 1 81 ? -25.683 15.524 42.435 1.00 53.12 81 LEU A CA 1
ATOM 625 C C . LEU A 1 81 ? -27.010 15.986 41.822 1.00 53.12 81 LEU A C 1
ATOM 627 O O . LEU A 1 81 ? -27.029 16.644 40.781 1.00 53.12 81 LEU A O 1
ATOM 631 N N . ASP A 1 82 ? -28.112 15.627 42.473 1.00 55.47 82 ASP A N 1
ATOM 632 C CA . ASP A 1 82 ? -29.460 16.005 42.069 1.00 55.47 82 ASP A CA 1
ATOM 633 C C . ASP A 1 82 ? -29.693 17.493 42.387 1.00 55.47 82 ASP A C 1
ATOM 635 O O . ASP A 1 82 ? -29.919 17.881 43.534 1.00 55.47 82 ASP A O 1
ATOM 639 N N . LEU A 1 83 ? -29.592 18.359 41.374 1.00 57.88 83 LEU A N 1
ATOM 640 C CA . LEU A 1 83 ? -29.808 19.809 41.500 1.00 57.88 83 LEU A CA 1
ATOM 641 C C . LEU A 1 83 ? -31.292 20.196 41.685 1.00 57.88 83 LEU A C 1
ATOM 643 O O . LEU A 1 83 ? -31.636 21.369 41.554 1.00 57.88 83 LEU A O 1
ATOM 647 N N . THR A 1 84 ? -32.186 19.250 42.002 1.00 53.94 84 THR A N 1
ATOM 648 C CA . THR A 1 84 ? -33.617 19.532 42.221 1.00 53.94 84 THR A CA 1
ATOM 649 C C . THR A 1 84 ? -34.065 19.580 43.685 1.00 53.94 84 THR A C 1
ATOM 651 O O . THR A 1 84 ? -35.263 19.701 43.937 1.00 53.94 84 THR A O 1
ATOM 654 N N . LEU A 1 85 ? -33.146 19.575 44.664 1.00 46.94 85 LEU A N 1
ATOM 655 C CA . LEU A 1 85 ? -33.509 19.665 46.091 1.00 46.94 85 LEU A CA 1
ATOM 656 C C . LEU A 1 85 ? -33.003 20.903 46.850 1.00 46.94 85 LEU A C 1
ATOM 658 O O . LEU A 1 85 ? -33.043 20.921 48.076 1.00 46.94 85 LEU A O 1
ATOM 662 N N . GLU A 1 86 ? -32.639 21.981 46.159 1.00 45.75 86 GLU A N 1
ATOM 663 C CA . GLU A 1 86 ? -32.456 23.307 46.779 1.00 45.75 86 GLU A CA 1
ATOM 664 C C . GLU A 1 86 ? -33.783 24.088 46.784 1.00 45.75 86 GLU A C 1
ATOM 666 O O . GLU A 1 86 ? -33.910 25.161 46.199 1.00 45.75 86 GLU A O 1
ATOM 671 N N . ALA A 1 87 ? -34.824 23.523 47.403 1.00 52.81 87 ALA A N 1
ATOM 672 C CA . ALA A 1 87 ? -36.080 24.250 47.630 1.00 52.81 87 ALA A CA 1
ATOM 673 C C . ALA A 1 87 ? -36.783 23.936 48.961 1.00 52.81 87 ALA A C 1
ATOM 675 O O . ALA A 1 87 ? -37.808 24.547 49.246 1.00 52.81 87 ALA A O 1
ATOM 676 N N . ALA A 1 88 ? -36.270 23.025 49.801 1.00 53.03 88 ALA A N 1
ATOM 677 C CA . ALA A 1 88 ? -37.024 22.572 50.979 1.00 53.03 88 ALA A CA 1
ATOM 678 C C . ALA A 1 88 ? -36.249 22.513 52.309 1.00 53.03 88 ALA A C 1
ATOM 680 O O . ALA A 1 88 ? -36.808 22.068 53.308 1.00 53.03 88 ALA A O 1
ATOM 681 N N . VAL A 1 89 ? -35.000 22.989 52.379 1.00 53.62 89 VAL A N 1
ATOM 682 C CA . VAL A 1 89 ? -34.193 22.957 53.620 1.00 53.62 89 VAL A CA 1
ATOM 683 C C . VAL A 1 89 ? -33.785 24.356 54.104 1.00 53.62 89 VAL A C 1
ATOM 685 O O . VAL A 1 89 ? -32.742 24.569 54.701 1.00 53.62 89 VAL A O 1
ATOM 688 N N . VAL A 1 90 ? -34.649 25.356 53.919 1.00 49.38 90 VAL A N 1
ATOM 689 C CA . VAL A 1 90 ? -34.482 26.644 54.621 1.00 49.38 90 VAL A CA 1
ATOM 690 C C . VAL A 1 90 ? -35.767 27.132 55.284 1.00 49.38 90 VAL A C 1
ATOM 692 O O . VAL A 1 90 ? -36.010 28.316 55.445 1.00 49.38 90 VAL A O 1
ATOM 695 N N . GLU A 1 91 ? -36.596 26.209 55.764 1.00 54.59 91 GLU A N 1
ATOM 696 C CA . GLU A 1 91 ? -37.726 26.573 56.619 1.00 54.59 91 GLU A CA 1
ATOM 697 C C . GLU A 1 91 ? -37.797 25.647 57.834 1.00 54.59 91 GLU A C 1
ATOM 699 O O . GLU A 1 91 ? -38.591 24.716 57.877 1.00 54.59 91 GLU A O 1
ATOM 704 N N . ARG A 1 92 ? -36.900 25.863 58.810 1.00 56.03 92 ARG A N 1
ATOM 705 C CA . ARG A 1 92 ? -37.113 25.572 60.247 1.00 56.03 92 ARG A CA 1
ATOM 706 C C . ARG A 1 92 ? -35.856 25.871 61.065 1.00 56.03 92 ARG A C 1
ATOM 708 O O . ARG A 1 92 ? -35.093 24.968 61.385 1.00 56.03 92 ARG A O 1
ATOM 715 N N . LYS A 1 93 ? -35.657 27.139 61.439 1.00 51.69 93 LYS A N 1
ATOM 716 C CA . LYS A 1 93 ? -34.857 27.547 62.620 1.00 51.69 93 LYS A CA 1
ATOM 717 C C . LYS A 1 93 ? -35.067 29.027 62.977 1.00 51.69 93 LYS A C 1
ATOM 719 O O . LYS A 1 93 ? -34.133 29.752 63.281 1.00 51.69 93 LYS A O 1
ATOM 724 N N . ILE A 1 94 ? -36.325 29.461 62.978 1.00 58.53 94 ILE A N 1
ATOM 725 C CA . ILE A 1 94 ? -36.767 30.712 63.616 1.00 58.53 94 ILE A CA 1
ATOM 726 C C . ILE A 1 94 ? -37.924 30.379 64.553 1.00 58.53 94 ILE A C 1
ATOM 728 O O . ILE A 1 94 ? -39.087 30.620 64.262 1.00 58.53 94 ILE A O 1
ATOM 732 N N . SER A 1 95 ? -37.601 29.725 65.663 1.00 53.84 95 SER A N 1
ATOM 733 C CA . SER A 1 95 ? -38.409 29.779 66.878 1.00 53.84 95 SER A CA 1
ATOM 7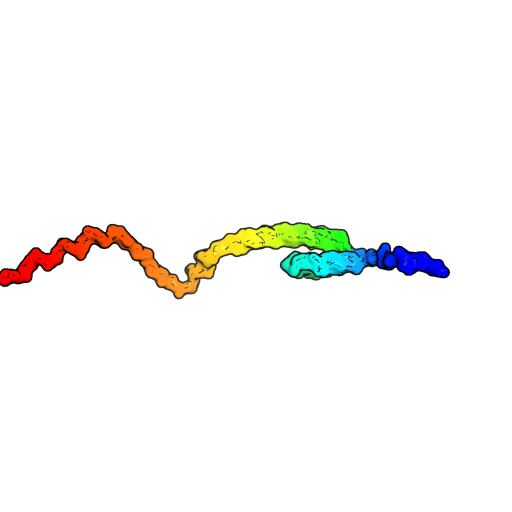34 C C . SER A 1 95 ? -37.565 29.252 68.035 1.00 53.84 95 SER A C 1
ATOM 736 O O . SER A 1 95 ? -36.884 28.241 67.870 1.00 53.84 95 SER A O 1
ATOM 738 N N . LEU A 1 96 ? -37.652 29.936 69.177 1.00 52.06 96 LEU A N 1
ATOM 739 C CA . LEU A 1 96 ? -36.973 29.698 70.458 1.00 52.06 96 LEU A CA 1
ATOM 740 C C . LEU A 1 96 ? -35.608 30.383 70.632 1.00 52.06 96 LEU A C 1
ATOM 742 O O . LEU A 1 96 ? -34.546 29.758 70.660 1.00 52.06 96 LEU A O 1
ATOM 746 N N . GLN A 1 97 ? -35.685 31.695 70.830 1.00 45.72 97 GLN A N 1
ATOM 747 C CA . GLN A 1 97 ? -35.155 32.329 72.039 1.00 45.72 97 GLN A CA 1
ATOM 748 C C . GLN A 1 97 ? -36.027 33.559 72.316 1.00 45.72 97 GLN A C 1
ATOM 750 O O . GLN A 1 97 ? -35.877 34.591 71.666 1.00 45.72 97 GLN A O 1
ATOM 755 N N . ASP A 1 98 ? -37.016 33.345 73.183 1.00 50.03 98 ASP A N 1
ATOM 756 C CA . ASP A 1 98 ? -37.548 34.366 74.089 1.00 50.03 98 ASP A CA 1
ATOM 757 C C . ASP A 1 98 ? -36.616 34.390 75.312 1.00 50.03 98 ASP A C 1
ATOM 759 O O . ASP A 1 98 ? -36.189 33.275 75.715 1.00 50.03 98 ASP A O 1
#

Radius of gyration: 33.1 Å; Cα contacts (8 Å, |Δi|>4): 41; chains: 1; bounding box: 60×44×107 Å

Mean predicted aligned error: 18.09 Å

Solvent-accessible surface area (backbone atoms only — not comparable to full-atom values): 6450 Å² total; per-residue (Å²): 137,72,69,67,83,76,47,73,84,79,74,65,48,51,42,59,46,16,51,55,52,47,76,68,42,58,70,77,43,30,56,60,40,52,76,70,62,48,70,30,34,72,56,38,52,55,41,40,58,51,38,49,56,47,50,59,49,44,62,56,66,65,61,56,65,76,79,79,79,60,83,84,64,93,69,88,74,76,79,84,81,74,86,83,65,91,81,76,86,85,82,86,87,88,80,89,84,132

Organism: NCBI:txid472368

pLDDT: mean 71.3, std 17.86, range [45.72, 93.81]

Foldseek 3Di:
DDCCVVPPPPPCDQQNLLVVVLVPDDPQLSVQLPVVPDSGNVSSVVSSVVSVVVVVVVVVVVPPPPVPPPPPDDDPDDDDDDPPPPPPPPPDDPDDDD

Secondary structure (DSSP, 8-state):
--GGGTS------HHHHHHHHHHTS-HHHHHHHHTT--SSHHHHHHHHHHHHHHHHHHHHHS---GGGSSSSS---PPPPP-TT-TTSSSSS------

Sequence (98 aa):
MSLLKFAPHVAISDEAQADQFINGLNPDVFTLVNTGRPDTFAYALNRAKGAEAGLLRQRRSQFVPPDARASQEEFQIPPPLDLTLEAAVVERKISLQD

Nearest PDB structures (foldseek):
  2fi2-assembly1_B  TM=8.877E-01  e=9.870E-01  Homo sapiens
  3lhr-assembly1_A  TM=6.289E-01  e=1.049E+00  Homo sapiens
  6tye-assembly1_F  TM=4.266E-01  e=6.520E+00  Mycobacterium tuberculosis